Protein AF-A0A4Q4CID2-F1 (afdb_monomer_lite)

Sequence (41 aa):
MTAGQALGWGVIGFGWVARDYGVPGLQAAGGRLVAVADPSE

Structure (mmCIF, N/CA/C/O backbone):
data_AF-A0A4Q4CID2-F1
#
_entry.id   AF-A0A4Q4CID2-F1
#
loop_
_atom_site.group_PDB
_atom_site.id
_atom_site.type_symbol
_atom_site.label_atom_id
_atom_site.label_alt_id
_atom_site.label_comp_id
_atom_site.label_asym_id
_atom_site.label_entity_id
_atom_site.label_seq_id
_atom_site.pdbx_PDB_ins_code
_atom_site.Cartn_x
_atom_site.Cartn_y
_atom_site.Cartn_z
_atom_site.occupancy
_atom_site.B_iso_or_equiv
_atom_site.auth_seq_id
_atom_site.auth_comp_id
_atom_site.auth_asym_id
_atom_site.auth_atom_id
_atom_site.pdbx_PDB_model_num
ATOM 1 N N . MET A 1 1 ? -25.489 -3.157 8.113 1.00 46.12 1 MET A N 1
ATOM 2 C CA . MET A 1 1 ? -24.817 -2.132 7.290 1.00 46.12 1 MET A CA 1
ATOM 3 C C . MET A 1 1 ? -23.879 -2.865 6.357 1.00 46.12 1 MET A C 1
ATOM 5 O O . MET A 1 1 ? -22.917 -3.444 6.841 1.00 46.12 1 MET A O 1
ATOM 9 N N . THR A 1 2 ? -24.174 -2.946 5.062 1.00 51.38 2 THR A N 1
ATOM 10 C CA . THR A 1 2 ? -23.165 -3.385 4.091 1.00 51.38 2 THR A CA 1
ATOM 11 C C . THR A 1 2 ? -22.071 -2.329 4.152 1.00 51.38 2 THR A C 1
ATOM 13 O O . THR A 1 2 ? -22.322 -1.185 3.781 1.00 51.38 2 THR A O 1
ATOM 16 N N . ALA A 1 3 ? -20.922 -2.655 4.748 1.00 62.53 3 ALA A N 1
ATOM 17 C CA . ALA A 1 3 ? -19.787 -1.744 4.774 1.00 62.53 3 ALA A CA 1
ATOM 18 C C . ALA A 1 3 ? -19.544 -1.293 3.329 1.00 62.53 3 ALA A C 1
ATOM 20 O O . ALA A 1 3 ? -19.393 -2.144 2.447 1.00 62.53 3 ALA A O 1
ATOM 21 N N . GLY A 1 4 ? -19.607 0.019 3.073 1.00 66.00 4 GLY A N 1
ATOM 22 C CA . GLY A 1 4 ? -19.245 0.561 1.767 1.00 66.00 4 GLY A CA 1
ATOM 23 C C . GLY A 1 4 ? -17.895 -0.034 1.390 1.00 6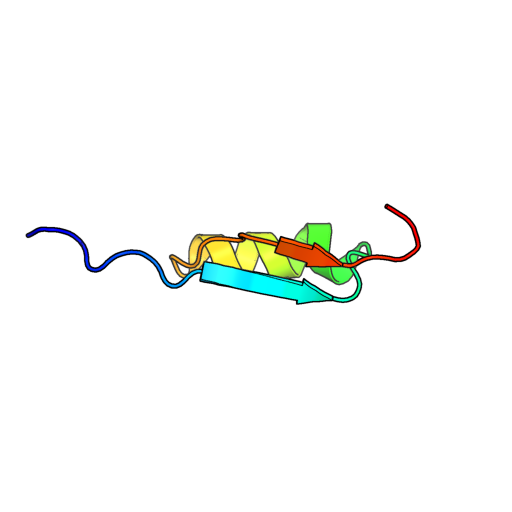6.00 4 GLY A C 1
ATOM 24 O O . GLY A 1 4 ? -16.999 -0.065 2.235 1.00 66.00 4 GLY A O 1
ATOM 25 N N . GLN A 1 5 ? -17.791 -0.633 0.201 1.00 76.38 5 GLN A N 1
ATOM 26 C CA . GLN A 1 5 ? -16.588 -1.375 -0.160 1.00 76.38 5 GLN A CA 1
ATOM 27 C C . GLN A 1 5 ? -15.359 -0.491 0.056 1.00 76.38 5 GLN A C 1
ATOM 29 O O . GLN A 1 5 ? -15.322 0.635 -0.438 1.00 76.38 5 GLN A O 1
ATOM 34 N N . ALA A 1 6 ? -14.383 -1.001 0.814 1.00 79.44 6 ALA A N 1
ATOM 35 C CA . ALA A 1 6 ? -13.124 -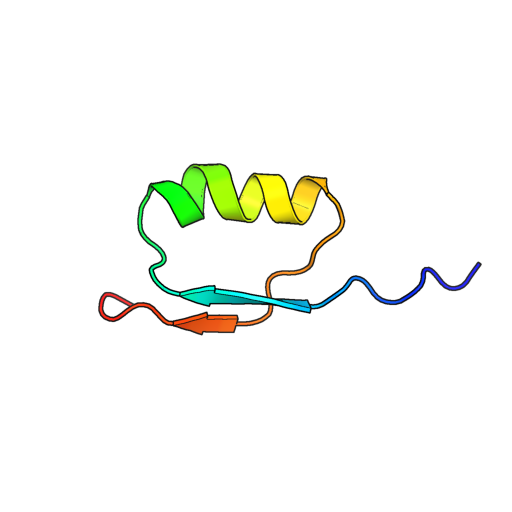0.307 1.046 1.00 79.44 6 ALA A CA 1
ATOM 36 C C . ALA A 1 6 ? -12.542 0.153 -0.296 1.00 79.44 6 ALA A C 1
ATOM 38 O O . ALA A 1 6 ? -12.413 -0.654 -1.226 1.00 79.44 6 ALA A O 1
ATOM 39 N N . LEU A 1 7 ? -12.217 1.446 -0.394 1.00 84.62 7 LEU A N 1
ATOM 40 C CA . LEU A 1 7 ? -11.622 2.017 -1.596 1.00 84.62 7 LEU A CA 1
ATOM 41 C C . LEU A 1 7 ? -10.318 1.265 -1.907 1.00 84.62 7 LEU A C 1
ATOM 43 O O . LEU A 1 7 ? -9.471 1.078 -1.028 1.00 84.62 7 LEU A O 1
ATOM 47 N N . GLY A 1 8 ? -10.194 0.787 -3.146 1.00 94.06 8 GLY A N 1
ATOM 48 C CA . GLY A 1 8 ? -8.987 0.123 -3.630 1.00 94.06 8 GLY A CA 1
ATOM 49 C C . GLY A 1 8 ? -7.927 1.145 -4.032 1.00 94.06 8 GLY A C 1
ATOM 50 O O . GLY A 1 8 ? -8.241 2.107 -4.7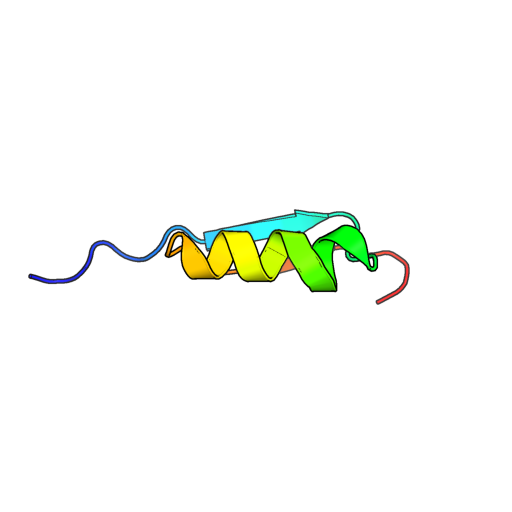26 1.00 94.06 8 GLY A O 1
ATOM 51 N N . TRP A 1 9 ? -6.681 0.913 -3.628 1.00 95.81 9 TRP A N 1
ATOM 52 C CA . TRP A 1 9 ? -5.541 1.788 -3.893 1.00 95.81 9 TRP A CA 1
ATOM 53 C C . TRP A 1 9 ? -4.414 1.053 -4.617 1.00 95.81 9 TRP A C 1
ATOM 55 O O . TRP A 1 9 ? -4.100 -0.094 -4.290 1.00 95.81 9 TRP A O 1
ATOM 65 N N . GLY A 1 10 ? -3.798 1.733 -5.583 1.00 96.75 10 GLY A N 1
ATOM 66 C CA . GLY A 1 10 ? -2.541 1.313 -6.200 1.00 96.75 10 GLY A CA 1
ATOM 67 C C . GLY A 1 10 ? -1.352 2.054 -5.587 1.00 96.75 10 GLY A C 1
ATOM 68 O O . GLY A 1 10 ? -1.477 3.231 -5.251 1.00 96.75 10 GLY A O 1
ATOM 69 N N . VAL A 1 11 ? -0.207 1.380 -5.461 1.00 96.69 11 VAL A N 1
ATOM 70 C CA . VAL A 1 11 ? 1.058 1.974 -4.993 1.00 96.69 11 VAL A CA 1
ATOM 71 C C . VAL A 1 11 ? 2.123 1.848 -6.081 1.00 96.69 11 VAL A C 1
ATOM 73 O O . VAL A 1 11 ? 2.326 0.767 -6.628 1.00 96.69 11 VAL A O 1
ATOM 76 N N . ILE A 1 12 ? 2.804 2.956 -6.384 1.00 96.50 12 ILE A N 1
ATOM 77 C CA . ILE A 1 12 ? 3.921 3.018 -7.336 1.00 96.50 12 ILE A CA 1
ATOM 78 C C . ILE A 1 12 ? 5.201 3.294 -6.542 1.00 96.50 12 ILE A C 1
ATOM 80 O O . ILE A 1 12 ? 5.228 4.241 -5.757 1.00 96.50 12 ILE A O 1
ATOM 84 N N . GLY A 1 13 ? 6.245 2.489 -6.748 1.00 95.06 13 GLY A N 1
ATOM 85 C CA . GLY A 1 13 ? 7.479 2.539 -5.957 1.00 95.06 13 GLY A CA 1
ATOM 86 C C . GLY A 1 13 ? 7.295 1.889 -4.583 1.00 95.06 13 GLY A C 1
ATOM 87 O O . GLY A 1 13 ? 7.092 2.564 -3.574 1.00 95.06 13 GLY A O 1
ATOM 88 N N . PHE A 1 14 ? 7.379 0.564 -4.542 1.00 95.75 14 PHE A N 1
ATOM 89 C CA . PHE A 1 14 ? 7.184 -0.295 -3.375 1.00 95.75 14 PHE A CA 1
ATOM 90 C C . PHE A 1 14 ? 8.483 -0.563 -2.593 1.00 95.75 14 PHE A C 1
ATOM 92 O O . PHE A 1 14 ? 8.762 -1.670 -2.136 1.00 95.75 14 PHE A O 1
ATOM 99 N N . GLY A 1 15 ? 9.276 0.488 -2.379 1.00 94.62 15 GLY A N 1
ATOM 100 C CA . GLY A 1 15 ? 10.450 0.422 -1.509 1.00 94.62 15 GLY A CA 1
ATOM 101 C C . GLY A 1 15 ? 10.091 0.304 -0.021 1.00 94.62 15 GLY A C 1
ATOM 102 O O . GLY A 1 15 ? 8.920 0.294 0.367 1.00 94.62 15 GLY A O 1
ATOM 103 N N . TRP A 1 16 ? 11.113 0.298 0.842 1.00 96.38 16 TRP A N 1
ATOM 104 C CA . TRP A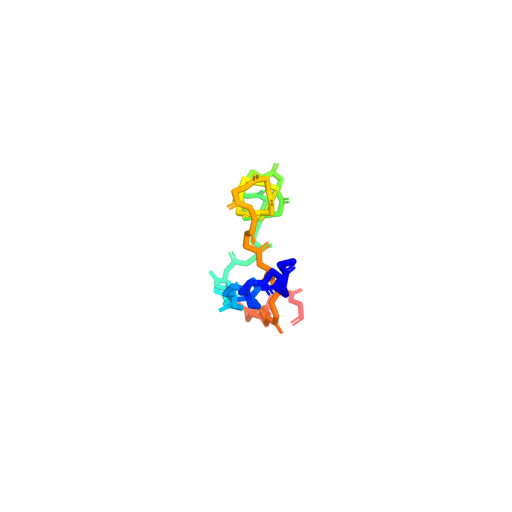 1 16 ? 10.960 0.147 2.301 1.00 96.38 16 TRP A CA 1
ATOM 105 C C . TRP A 1 16 ? 9.942 1.124 2.918 1.00 96.38 16 TRP A C 1
ATOM 107 O O . TRP A 1 16 ? 9.144 0.739 3.763 1.00 96.38 16 TRP A O 1
ATOM 117 N N . VAL A 1 17 ? 9.878 2.372 2.439 1.00 96.81 17 VAL A N 1
ATOM 118 C CA . VAL A 1 17 ? 8.901 3.363 2.928 1.00 96.81 17 VAL A CA 1
ATOM 119 C C . VAL A 1 17 ? 7.464 2.891 2.696 1.00 96.81 17 VAL A C 1
ATOM 121 O O . VAL A 1 17 ? 6.624 2.952 3.595 1.00 96.81 17 VAL A O 1
ATOM 124 N N . ALA A 1 18 ? 7.169 2.420 1.485 1.00 96.75 18 ALA A N 1
ATOM 125 C CA . ALA A 1 18 ? 5.837 1.960 1.123 1.00 96.75 18 ALA A CA 1
ATOM 126 C C . ALA A 1 18 ? 5.486 0.664 1.861 1.00 96.75 18 ALA A C 1
ATOM 128 O O . ALA A 1 18 ? 4.398 0.564 2.428 1.00 96.75 18 ALA A O 1
ATOM 129 N N . ARG A 1 19 ? 6.417 -0.293 1.899 1.00 95.62 19 ARG A N 1
ATOM 130 C CA . ARG A 1 19 ? 6.235 -1.607 2.522 1.00 95.62 19 ARG A CA 1
ATOM 131 C C . ARG A 1 19 ? 6.054 -1.526 4.036 1.00 95.62 19 ARG A C 1
ATOM 133 O O . ARG A 1 19 ? 5.144 -2.154 4.571 1.00 95.62 19 ARG A O 1
ATOM 140 N N . ASP A 1 20 ? 6.900 -0.753 4.707 1.00 97.69 20 ASP A N 1
ATOM 141 C CA . ASP A 1 20 ? 7.018 -0.802 6.166 1.00 97.69 20 ASP A CA 1
ATOM 142 C C . ASP A 1 20 ? 6.159 0.264 6.861 1.00 97.69 20 ASP A C 1
ATOM 144 O O . ASP A 1 20 ? 5.833 0.122 8.039 1.00 97.69 20 ASP A O 1
ATOM 148 N N . TYR A 1 21 ? 5.741 1.311 6.136 1.00 97.88 21 TYR A N 1
ATOM 149 C CA . TYR A 1 21 ? 4.984 2.430 6.709 1.00 97.88 21 TYR A CA 1
ATOM 150 C C . TYR A 1 21 ? 3.726 2.776 5.908 1.00 97.88 21 TYR A C 1
ATOM 152 O O . TYR A 1 21 ? 2.631 2.839 6.471 1.00 97.88 21 TYR A O 1
ATOM 160 N N . GLY A 1 22 ? 3.856 2.980 4.593 1.00 97.06 22 GLY A N 1
ATOM 161 C CA . GLY A 1 22 ? 2.771 3.487 3.746 1.00 97.06 22 GLY A CA 1
ATOM 162 C C . GLY A 1 22 ? 1.569 2.545 3.655 1.00 97.06 22 GLY A C 1
ATOM 163 O O . GLY A 1 22 ? 0.444 2.937 3.961 1.00 97.06 22 GLY A O 1
ATOM 164 N N . VAL A 1 23 ? 1.799 1.292 3.263 1.00 97.12 23 VAL A N 1
ATOM 165 C CA . VAL A 1 23 ? 0.748 0.274 3.127 1.00 97.12 23 VAL A CA 1
ATOM 166 C C . VAL A 1 23 ? 0.138 -0.102 4.475 1.00 97.12 23 VAL A C 1
ATOM 168 O O . VAL A 1 23 ? -1.093 -0.125 4.549 1.00 97.12 23 VAL A O 1
ATOM 171 N N . PRO A 1 24 ? 0.920 -0.325 5.552 1.00 97.75 24 PRO A N 1
ATOM 172 C CA . PRO A 1 24 ? 0.350 -0.521 6.881 1.00 97.75 24 PRO A CA 1
ATOM 173 C C . PRO A 1 24 ? -0.567 0.629 7.318 1.00 97.75 24 PRO A C 1
ATOM 175 O O . PRO A 1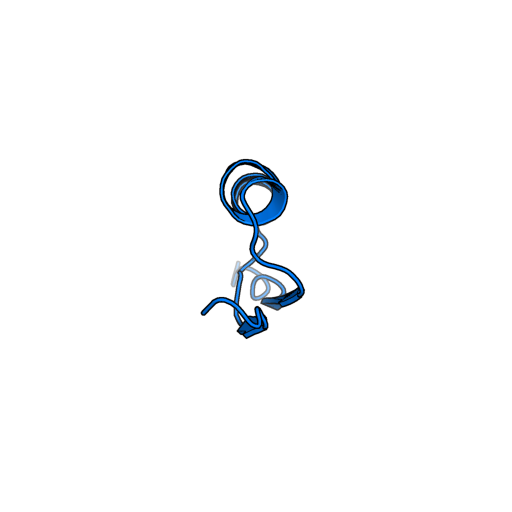 24 ? -1.675 0.383 7.793 1.00 97.75 24 PRO A O 1
ATOM 178 N N . GLY A 1 25 ? -0.159 1.886 7.103 1.00 97.06 25 GLY A N 1
ATOM 179 C CA . GLY A 1 25 ? -0.987 3.056 7.410 1.00 97.06 25 GLY A CA 1
ATOM 180 C C . GLY A 1 25 ? -2.267 3.120 6.572 1.00 97.06 25 GLY A C 1
ATOM 181 O O . GLY A 1 25 ? -3.352 3.353 7.106 1.00 97.06 25 GLY A O 1
ATOM 182 N N . LEU A 1 26 ? -2.163 2.847 5.269 1.00 95.12 26 LEU A N 1
ATOM 183 C CA . LEU A 1 26 ? -3.302 2.774 4.351 1.00 95.12 26 LEU A CA 1
ATOM 184 C C . LEU A 1 26 ? -4.326 1.722 4.791 1.00 95.12 26 LEU A C 1
ATOM 186 O O . LEU A 1 26 ? -5.527 1.992 4.791 1.00 95.12 26 LEU A O 1
ATOM 190 N N . GLN A 1 27 ? -3.862 0.535 5.182 1.00 95.12 27 GLN A N 1
ATOM 191 C CA . GLN A 1 27 ? -4.718 -0.553 5.655 1.00 95.12 27 GLN A CA 1
ATOM 192 C C . GLN A 1 27 ? -5.359 -0.230 7.007 1.00 95.12 27 GLN A C 1
ATOM 194 O O . GLN A 1 27 ? -6.553 -0.466 7.188 1.00 95.12 27 GLN A O 1
ATOM 199 N N . ALA A 1 28 ? -4.605 0.370 7.933 1.00 95.88 28 ALA A N 1
ATOM 200 C CA . ALA A 1 28 ? -5.124 0.824 9.224 1.00 95.88 28 ALA A CA 1
ATOM 201 C C . ALA A 1 28 ? -6.214 1.902 9.075 1.00 95.88 28 ALA A C 1
ATOM 203 O O . ALA A 1 28 ? -7.141 1.958 9.880 1.00 95.88 28 ALA A O 1
ATOM 204 N N . ALA A 1 29 ? -6.151 2.711 8.014 1.00 93.69 29 ALA A N 1
ATOM 205 C CA . ALA A 1 29 ? -7.189 3.674 7.646 1.00 93.69 29 ALA A CA 1
ATOM 206 C C . ALA A 1 29 ? -8.412 3.040 6.945 1.00 93.69 29 ALA A C 1
ATOM 208 O O . ALA A 1 29 ? -9.328 3.755 6.538 1.00 93.69 29 ALA A O 1
ATOM 209 N N . GLY A 1 30 ? -8.445 1.713 6.780 1.00 93.00 30 GLY A N 1
ATOM 210 C CA . GLY A 1 30 ? -9.532 0.988 6.116 1.00 93.00 30 GLY A CA 1
ATOM 211 C C . GLY A 1 30 ? -9.421 0.938 4.590 1.00 93.00 30 GLY A C 1
ATOM 212 O O . GLY A 1 30 ? -10.365 0.515 3.923 1.00 93.00 30 GLY A O 1
ATOM 213 N N . GLY A 1 31 ? -8.290 1.359 4.019 1.00 94.12 31 GLY A N 1
ATOM 214 C CA . GLY A 1 31 ? -7.994 1.191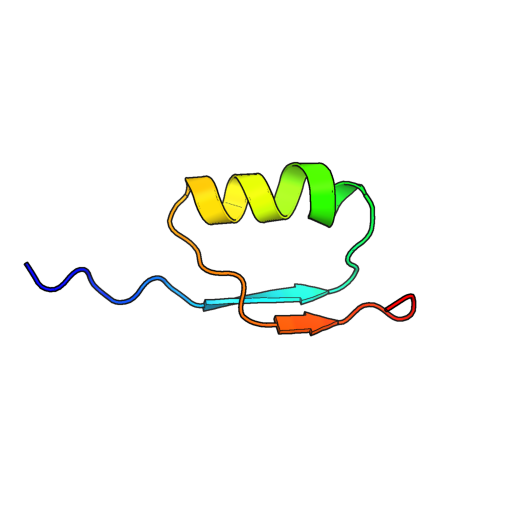 2.600 1.00 94.12 31 GLY A CA 1
ATOM 215 C C . GLY A 1 31 ? -7.586 -0.245 2.262 1.00 94.12 31 GLY A C 1
ATOM 216 O O . GLY A 1 31 ? -7.087 -0.992 3.104 1.00 94.12 31 GLY A O 1
ATOM 217 N N . ARG A 1 32 ? -7.754 -0.636 0.997 1.00 95.31 32 ARG A N 1
ATOM 218 C CA . ARG A 1 32 ? -7.272 -1.925 0.481 1.00 95.31 32 ARG A CA 1
ATOM 219 C C . ARG A 1 32 ? -6.228 -1.694 -0.604 1.00 95.31 32 ARG A C 1
ATOM 221 O O . ARG A 1 32 ? -6.529 -1.043 -1.599 1.00 95.31 32 ARG A O 1
ATOM 228 N N . LEU A 1 33 ? -5.036 -2.267 -0.455 1.00 95.38 33 LEU A N 1
ATOM 229 C CA . LEU A 1 33 ? -4.053 -2.325 -1.540 1.00 95.38 33 LEU A CA 1
ATOM 230 C C . LEU A 1 33 ? -4.537 -3.322 -2.603 1.00 95.38 33 LEU A C 1
ATOM 232 O O . LEU A 1 33 ? -4.858 -4.460 -2.266 1.00 95.38 33 LEU A O 1
ATOM 236 N N . VAL A 1 34 ? -4.627 -2.894 -3.862 1.00 96.75 34 VAL A N 1
ATOM 237 C CA . VAL A 1 34 ? -5.129 -3.734 -4.970 1.00 96.75 34 VAL A CA 1
ATOM 238 C C . VAL A 1 34 ? -4.158 -3.860 -6.140 1.00 96.75 34 VAL A C 1
ATOM 240 O O . VAL A 1 34 ? -4.345 -4.738 -6.974 1.00 96.75 34 VAL A O 1
ATOM 243 N N . ALA A 1 35 ? -3.138 -3.005 -6.211 1.00 96.31 35 ALA A N 1
ATOM 244 C CA . ALA A 1 35 ? -2.108 -3.070 -7.238 1.00 96.31 35 ALA A CA 1
ATOM 245 C C . ALA A 1 35 ? -0.793 -2.480 -6.723 1.00 96.31 35 ALA A C 1
ATOM 247 O O . ALA A 1 35 ? -0.794 -1.518 -5.950 1.00 96.31 35 ALA A O 1
ATOM 248 N N . VAL A 1 36 ? 0.316 -3.036 -7.199 1.00 96.12 36 VAL A N 1
ATOM 249 C CA . VAL A 1 36 ? 1.664 -2.506 -6.999 1.00 96.12 36 VAL A CA 1
ATOM 250 C C . VAL A 1 36 ? 2.337 -2.395 -8.361 1.00 96.12 36 VAL A C 1
ATOM 252 O O . VAL A 1 36 ? 2.192 -3.287 -9.194 1.00 96.12 36 VAL A O 1
ATOM 255 N N . ALA A 1 37 ? 3.047 -1.293 -8.584 1.00 96.25 37 ALA A N 1
ATOM 256 C CA . ALA A 1 37 ? 3.979 -1.141 -9.689 1.00 96.25 37 ALA A CA 1
ATOM 257 C C . ALA A 1 37 ? 5.346 -0.741 -9.124 1.00 96.25 37 ALA A C 1
ATOM 259 O O . ALA A 1 37 ? 5.535 0.391 -8.670 1.00 96.25 37 ALA A O 1
ATOM 260 N N . ASP A 1 38 ? 6.294 -1.669 -9.144 1.00 93.94 38 ASP A N 1
ATOM 261 C CA . ASP A 1 38 ? 7.679 -1.443 -8.739 1.00 93.94 38 ASP A CA 1
ATOM 262 C C . ASP A 1 38 ? 8.597 -2.103 -9.773 1.00 93.94 38 ASP A C 1
ATOM 264 O O . ASP A 1 38 ? 8.361 -3.251 -10.116 1.00 93.94 38 ASP A O 1
ATOM 268 N N . PRO A 1 39 ? 9.616 -1.414 -10.309 1.00 87.81 39 PRO A N 1
ATOM 269 C CA . PRO A 1 39 ? 10.578 -2.027 -11.229 1.00 87.81 39 PRO A CA 1
ATOM 270 C C . PRO A 1 39 ? 11.476 -3.106 -10.591 1.00 87.81 39 PRO A C 1
ATOM 272 O O . PRO A 1 39 ? 12.203 -3.788 -11.311 1.00 87.81 39 PRO A O 1
ATOM 275 N N . SER A 1 40 ? 11.476 -3.222 -9.265 1.00 82.25 40 SER A N 1
ATOM 276 C CA . SER A 1 40 ? 12.242 -4.200 -8.484 1.00 82.25 40 SER A CA 1
ATOM 277 C C . SER A 1 40 ? 11.435 -5.459 -8.143 1.00 82.25 40 SER A C 1
ATOM 279 O O . SER A 1 40 ? 12.002 -6.383 -7.560 1.00 82.25 40 SER A O 1
ATOM 281 N N . GLU A 1 41 ? 10.142 -5.482 -8.486 1.00 62.59 41 GLU A N 1
ATOM 282 C CA . GLU A 1 41 ? 9.201 -6.598 -8.298 1.00 62.59 41 GLU A CA 1
ATOM 283 C C . GLU A 1 41 ? 8.651 -7.094 -9.645 1.00 62.59 41 GLU A C 1
ATOM 285 O O . GLU A 1 41 ? 8.418 -6.263 -10.554 1.00 62.59 41 GLU A O 1
#

Secondary structure (DSSP, 8-state):
--PPPPPEEEEE--SHHIIIIIHHHHHHTT-EEEEEE-TT-

Radius of gyration: 11.47 Å; chains: 1; bounding box: 37×10×20 Å

pLDDT: mean 89.55, std 13.07, range [46.12, 97.88]

Foldseek 3Di:
DPPDQAAEDEEEACPPCCPVPVVVVCVVVRHHHDYYHYPVD